Protein AF-W7TCY9-F1 (afdb_monomer)

Sequence (123 aa):
MTPIQAAFAVARQGHRPPLPPRTPPRLAQLIQLCWHDDPIRRPTFSQVVAGLKEVRREVYAGRQGGGAGSGAGAGGGGGEKASLPPPRPAPVSRGRGEEGEGERQDAQRRRAAHTRQRGDPAR

pLDDT: mean 71.06, std 20.43, range [35.34, 96.5]

Mean predicted aligned error: 18.74 Å

Organism: NCBI:txid72520

Foldseek 3Di:
DDPVVVVCCVLPVVDDDDDDPPDDPLRVVLVVQCSDNDPVSRDDPVVSVVSVVVVVCCVVVVVPDDDDDDDDDDDDDDDDDDDDDDDDDDDDCPDPDDDPPPVVVVVVVVVVVVVVPDDDDDD

Structure (mmCIF, N/CA/C/O backbone):
data_AF-W7TCY9-F1
#
_entry.id   AF-W7TCY9-F1
#
loop_
_atom_site.group_PDB
_atom_site.id
_atom_site.type_symbol
_atom_site.label_atom_id
_atom_site.label_alt_id
_atom_site.label_comp_id
_atom_site.label_asym_id
_atom_site.label_entity_id
_atom_site.label_seq_id
_atom_site.pdbx_PDB_ins_code
_atom_site.Cartn_x
_atom_site.Cartn_y
_atom_site.Cartn_z
_atom_site.occupancy
_atom_site.B_iso_or_equiv
_atom_site.auth_seq_id
_atom_site.auth_comp_id
_atom_site.auth_asym_id
_atom_site.auth_atom_id
_atom_site.pdbx_PDB_model_num
ATOM 1 N N . MET A 1 1 ? 10.998 16.910 -7.349 1.00 67.25 1 MET A N 1
ATOM 2 C CA . MET A 1 1 ? 10.765 15.563 -7.914 1.00 67.25 1 MET A CA 1
ATOM 3 C C . MET A 1 1 ? 9.798 15.715 -9.072 1.00 67.25 1 MET A C 1
ATOM 5 O O . MET A 1 1 ? 8.743 16.301 -8.870 1.00 67.25 1 MET A O 1
ATOM 9 N N . THR A 1 2 ? 10.165 15.287 -10.278 1.00 93.00 2 THR A N 1
ATOM 10 C CA . THR A 1 2 ? 9.234 15.317 -11.419 1.00 93.00 2 THR A CA 1
ATOM 11 C C . THR A 1 2 ? 8.295 14.101 -11.375 1.00 93.00 2 THR A C 1
ATOM 13 O O . THR A 1 2 ? 8.661 13.081 -10.782 1.00 93.00 2 THR A O 1
ATOM 16 N N . PRO A 1 3 ? 7.104 14.154 -11.999 1.00 90.81 3 PRO A N 1
ATOM 17 C CA . PRO A 1 3 ? 6.162 13.029 -12.001 1.00 90.81 3 PRO A CA 1
ATOM 18 C C . PRO A 1 3 ? 6.773 11.714 -12.512 1.00 90.81 3 PRO A C 1
ATOM 20 O O . PRO A 1 3 ? 6.541 10.653 -11.936 1.00 90.81 3 PRO A O 1
ATOM 23 N N . ILE A 1 4 ? 7.627 11.786 -13.538 1.00 92.75 4 ILE A N 1
ATOM 24 C CA . ILE A 1 4 ? 8.351 10.625 -14.080 1.00 92.75 4 ILE A CA 1
ATOM 25 C C . ILE A 1 4 ? 9.320 10.038 -13.049 1.00 92.75 4 ILE A C 1
ATOM 27 O O . ILE A 1 4 ? 9.385 8.820 -12.884 1.00 92.75 4 ILE A O 1
ATOM 31 N N . GLN A 1 5 ? 10.048 10.885 -12.320 1.00 93.06 5 GLN A N 1
ATOM 32 C CA . GLN A 1 5 ? 10.959 10.428 -11.268 1.00 93.06 5 GLN A CA 1
ATOM 33 C C . GLN A 1 5 ? 10.199 9.760 -10.113 1.00 93.06 5 GLN A C 1
ATOM 35 O O . GLN A 1 5 ? 10.679 8.769 -9.569 1.00 93.06 5 GLN A O 1
ATOM 40 N N . ALA A 1 6 ? 9.005 10.255 -9.770 1.00 88.19 6 ALA A N 1
ATOM 41 C CA . ALA A 1 6 ? 8.140 9.643 -8.761 1.00 88.19 6 ALA A CA 1
ATOM 42 C C . ALA A 1 6 ? 7.637 8.262 -9.197 1.00 88.19 6 ALA A C 1
ATOM 44 O O . ALA A 1 6 ? 7.789 7.293 -8.453 1.00 88.19 6 ALA A O 1
ATOM 45 N N . ALA A 1 7 ? 7.120 8.148 -10.424 1.00 87.75 7 ALA A N 1
ATOM 46 C CA . ALA A 1 7 ? 6.689 6.866 -10.975 1.00 87.75 7 ALA A CA 1
ATOM 47 C C . ALA A 1 7 ? 7.841 5.847 -11.005 1.00 87.75 7 ALA A C 1
ATOM 49 O O . ALA A 1 7 ? 7.667 4.698 -10.599 1.00 87.75 7 ALA A O 1
ATOM 50 N N . PHE A 1 8 ? 9.039 6.278 -11.413 1.00 90.00 8 PHE A N 1
ATOM 51 C CA . PHE A 1 8 ? 10.231 5.432 -11.421 1.00 90.00 8 PHE A CA 1
ATOM 52 C C . PHE A 1 8 ? 10.630 4.965 -10.015 1.00 90.00 8 PHE A C 1
ATOM 54 O O . PHE A 1 8 ? 10.876 3.775 -9.814 1.00 90.00 8 PHE A O 1
ATOM 61 N N . ALA A 1 9 ? 10.668 5.873 -9.035 1.00 88.12 9 ALA A N 1
ATOM 62 C CA . ALA A 1 9 ? 11.009 5.536 -7.654 1.00 88.12 9 ALA A CA 1
ATOM 63 C C . ALA A 1 9 ? 10.007 4.533 -7.049 1.00 88.12 9 ALA A C 1
ATOM 65 O O . ALA A 1 9 ? 10.402 3.547 -6.427 1.00 88.12 9 ALA A O 1
ATOM 66 N N . VAL A 1 10 ? 8.708 4.720 -7.292 1.00 88.38 10 VAL A N 1
ATOM 67 C CA . VAL A 1 10 ? 7.655 3.813 -6.805 1.00 88.38 10 VAL A CA 1
ATOM 68 C C . VAL A 1 10 ? 7.744 2.437 -7.470 1.00 88.38 10 VAL A C 1
ATOM 70 O O . VAL A 1 10 ? 7.668 1.421 -6.776 1.00 88.38 10 VAL A O 1
ATOM 73 N N . ALA A 1 11 ? 7.896 2.395 -8.797 1.00 84.88 11 ALA A N 1
ATOM 74 C CA . ALA A 1 11 ? 7.824 1.154 -9.566 1.00 84.88 11 ALA A CA 1
ATOM 75 C C . ALA A 1 11 ? 9.122 0.336 -9.535 1.00 84.88 11 ALA A C 1
ATOM 77 O O . ALA A 1 11 ? 9.064 -0.887 -9.604 1.00 84.88 11 ALA A O 1
ATOM 78 N N . ARG A 1 12 ? 10.288 0.992 -9.461 1.00 86.81 12 ARG A N 1
ATOM 79 C CA . ARG A 1 12 ? 11.595 0.317 -9.574 1.00 86.81 12 ARG A CA 1
ATOM 80 C C . ARG A 1 12 ? 12.437 0.355 -8.309 1.00 86.81 12 ARG A C 1
ATOM 82 O O . ARG A 1 12 ? 13.294 -0.503 -8.153 1.00 86.81 12 ARG A O 1
ATOM 89 N N . GLN A 1 13 ? 12.228 1.338 -7.435 1.00 88.12 13 GLN A N 1
ATOM 90 C CA . GLN A 1 13 ? 12.988 1.475 -6.185 1.00 88.12 13 GLN A CA 1
ATOM 91 C C . GLN A 1 13 ? 12.149 1.103 -4.959 1.00 88.12 13 GLN A C 1
ATOM 93 O O . GLN A 1 13 ? 12.592 1.327 -3.836 1.00 88.12 13 GLN A O 1
ATOM 98 N N . GLY A 1 14 ? 10.921 0.610 -5.163 1.00 85.81 14 GLY A N 1
ATOM 99 C CA . GLY A 1 14 ? 10.019 0.233 -4.078 1.00 85.81 14 GLY A CA 1
ATOM 100 C C . GLY A 1 14 ? 9.682 1.388 -3.134 1.00 85.81 14 GLY A C 1
ATOM 101 O O . GLY A 1 14 ? 9.240 1.143 -2.017 1.00 85.81 14 GLY A O 1
ATOM 102 N N . HIS A 1 15 ? 9.884 2.648 -3.545 1.00 89.00 15 HIS A N 1
ATOM 103 C CA . HIS A 1 15 ? 9.639 3.777 -2.654 1.00 89.00 15 HIS A CA 1
ATOM 104 C C . HIS A 1 15 ? 8.162 3.810 -2.260 1.00 89.00 15 HIS A C 1
ATOM 106 O O . HIS A 1 15 ? 7.267 3.844 -3.113 1.00 89.00 15 HIS A O 1
ATOM 112 N N . ARG A 1 16 ? 7.917 3.789 -0.950 1.00 90.69 16 ARG A N 1
ATOM 113 C CA . ARG A 1 16 ? 6.602 3.944 -0.333 1.00 90.69 16 ARG A CA 1
ATOM 114 C C . ARG A 1 16 ? 6.704 5.000 0.766 1.00 90.69 16 ARG A C 1
ATOM 116 O O . ARG A 1 16 ? 7.679 4.978 1.517 1.00 90.69 16 ARG A O 1
ATOM 123 N N . PRO A 1 17 ? 5.747 5.935 0.863 1.00 87.88 17 PRO A N 1
ATOM 124 C CA . PRO A 1 17 ? 5.744 6.910 1.942 1.00 87.88 17 PRO A CA 1
ATOM 125 C C . PRO A 1 17 ? 5.661 6.228 3.316 1.00 87.88 17 PRO A C 1
ATOM 127 O O . PRO A 1 17 ? 4.976 5.207 3.443 1.00 87.88 17 PRO A O 1
ATOM 130 N N . PRO A 1 18 ? 6.300 6.793 4.353 1.00 88.06 18 PRO A N 1
ATOM 131 C CA . PRO A 1 18 ? 6.098 6.329 5.717 1.00 88.06 18 PRO A CA 1
ATOM 132 C C . PRO A 1 18 ? 4.641 6.550 6.133 1.00 88.06 18 PRO A C 1
ATOM 134 O O . PRO A 1 18 ? 4.033 7.579 5.822 1.00 88.06 18 PRO A O 1
ATOM 137 N N . LEU A 1 19 ? 4.076 5.580 6.849 1.00 89.56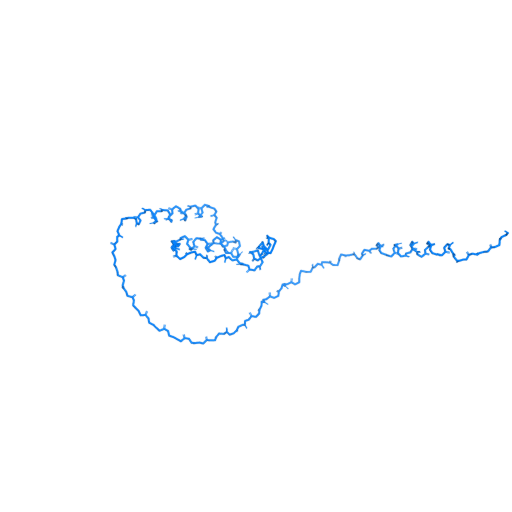 19 LEU A N 1
ATOM 138 C CA . LEU A 1 19 ? 2.727 5.705 7.390 1.00 89.56 19 LEU A CA 1
ATOM 139 C C . LEU A 1 19 ? 2.718 6.708 8.556 1.00 89.56 19 LEU A C 1
ATOM 141 O O . LEU A 1 19 ? 3.628 6.676 9.387 1.00 89.56 19 LEU A O 1
ATOM 145 N N . PRO A 1 20 ? 1.699 7.581 8.667 1.00 90.88 20 PRO A N 1
ATOM 146 C CA . PRO A 1 20 ? 1.563 8.471 9.814 1.00 90.88 20 PRO A CA 1
ATOM 147 C C . PRO A 1 20 ? 1.485 7.691 11.139 1.00 90.88 20 PRO A C 1
ATOM 149 O O . PRO A 1 20 ? 0.866 6.624 11.176 1.00 90.88 20 PRO A O 1
ATOM 152 N N . PRO A 1 21 ? 1.990 8.237 12.260 1.00 85.19 21 PRO A N 1
ATOM 153 C CA . PRO A 1 21 ? 1.998 7.540 13.553 1.00 85.19 21 PRO A CA 1
ATOM 154 C C . PRO A 1 21 ? 0.595 7.302 14.135 1.00 85.19 21 PRO A C 1
ATOM 156 O O . PRO A 1 21 ? 0.409 6.428 14.970 1.00 85.19 21 PRO A O 1
ATOM 159 N N . ARG A 1 22 ? -0.413 8.056 13.679 1.00 86.81 22 ARG A N 1
ATOM 160 C CA . ARG A 1 22 ? -1.822 7.903 14.085 1.00 86.81 22 ARG A CA 1
ATOM 161 C C . ARG A 1 22 ? -2.589 6.868 13.251 1.00 86.81 22 ARG A C 1
ATOM 163 O O . ARG A 1 22 ? -3.814 6.825 13.305 1.00 86.81 22 ARG A O 1
ATOM 170 N N . THR A 1 23 ? -1.892 6.069 12.447 1.00 89.12 23 THR A N 1
ATOM 171 C CA . THR A 1 23 ? -2.520 5.020 11.637 1.00 89.12 23 THR A CA 1
ATOM 172 C C . THR A 1 23 ? -2.878 3.830 12.531 1.00 89.12 23 THR A C 1
ATOM 174 O O . THR A 1 23 ? -1.990 3.323 13.218 1.00 89.12 23 THR A O 1
ATOM 177 N N . PRO A 1 24 ? -4.133 3.341 12.522 1.00 91.19 24 PRO A N 1
ATOM 178 C CA . PRO A 1 24 ? -4.505 2.127 13.243 1.00 91.19 24 PRO A CA 1
ATOM 179 C C . PRO A 1 24 ? -3.585 0.956 12.859 1.00 91.19 24 PRO A C 1
ATOM 181 O O . PRO A 1 24 ? -3.364 0.749 11.660 1.00 91.19 24 PRO A O 1
ATOM 184 N N . PRO A 1 25 ? -3.075 0.158 13.818 1.00 90.44 25 PRO A N 1
ATOM 185 C CA . PRO A 1 25 ? -2.132 -0.926 13.527 1.00 90.44 25 PRO A CA 1
ATOM 186 C C . PRO A 1 25 ? -2.646 -1.901 12.463 1.00 90.44 25 PRO A C 1
ATOM 188 O O . PRO A 1 25 ? -1.907 -2.306 11.565 1.00 90.44 25 PRO A O 1
ATOM 191 N N . ARG A 1 26 ? -3.946 -2.212 12.502 1.00 90.00 26 ARG A N 1
ATOM 192 C CA . ARG A 1 26 ? -4.597 -3.095 11.533 1.00 90.00 26 ARG A CA 1
ATOM 193 C C . ARG A 1 26 ? -4.637 -2.510 10.123 1.00 90.00 26 ARG A C 1
ATOM 195 O O . ARG A 1 26 ? -4.441 -3.232 9.146 1.00 90.00 26 ARG A O 1
ATOM 202 N N . LEU A 1 27 ? -4.833 -1.196 10.013 1.00 93.44 27 LEU A N 1
ATOM 203 C CA . LEU A 1 27 ? -4.785 -0.493 8.734 1.00 93.44 27 LEU A CA 1
ATOM 204 C C . LEU A 1 27 ? -3.360 -0.465 8.178 1.00 93.44 27 LEU A C 1
ATOM 206 O O . LEU A 1 27 ? -3.168 -0.702 6.989 1.00 93.44 27 LEU A O 1
ATOM 210 N N . ALA A 1 28 ? -2.362 -0.226 9.032 1.00 92.38 28 ALA A N 1
ATOM 211 C CA . ALA A 1 28 ? -0.962 -0.230 8.625 1.00 92.38 28 ALA A CA 1
ATOM 212 C C . ALA A 1 28 ? -0.536 -1.591 8.048 1.00 92.38 28 ALA A C 1
ATOM 214 O O . ALA A 1 28 ? 0.062 -1.639 6.974 1.00 92.38 28 ALA A O 1
ATOM 215 N N . GLN A 1 29 ? -0.923 -2.689 8.706 1.00 92.44 29 GLN A N 1
ATOM 216 C CA . GLN A 1 29 ? -0.689 -4.051 8.211 1.00 92.44 29 GLN A CA 1
ATOM 217 C C . GLN A 1 29 ? -1.350 -4.288 6.848 1.00 92.44 29 GLN A C 1
ATOM 219 O O . GLN A 1 29 ? -0.720 -4.820 5.935 1.00 92.44 29 GLN A O 1
ATOM 224 N N . LEU A 1 30 ? -2.606 -3.861 6.682 1.00 94.50 30 LEU A N 1
ATOM 225 C CA . LEU A 1 30 ? -3.313 -4.007 5.411 1.00 94.50 30 LEU A CA 1
ATOM 226 C C . LEU A 1 30 ? -2.617 -3.232 4.282 1.00 94.50 30 LEU A C 1
ATOM 228 O O . LEU A 1 30 ? -2.452 -3.764 3.187 1.00 94.50 30 LEU A O 1
ATOM 232 N N . ILE A 1 31 ? -2.168 -2.001 4.552 1.00 94.12 31 ILE A N 1
ATOM 233 C CA . ILE A 1 31 ? -1.440 -1.187 3.570 1.00 94.12 31 ILE A CA 1
ATOM 234 C C . ILE A 1 31 ? -0.123 -1.864 3.167 1.00 94.12 31 ILE A C 1
ATOM 236 O O . ILE A 1 31 ? 0.187 -1.927 1.978 1.00 94.12 31 ILE A O 1
ATOM 240 N N . GLN A 1 32 ? 0.624 -2.419 4.125 1.00 91.88 32 GLN A N 1
ATOM 241 C CA . GLN A 1 32 ? 1.866 -3.147 3.843 1.00 91.88 32 GLN A CA 1
ATOM 242 C C . GLN A 1 32 ? 1.634 -4.372 2.949 1.00 91.88 32 GLN A C 1
ATOM 244 O O . GLN A 1 32 ? 2.379 -4.573 1.992 1.00 91.88 32 GLN A O 1
ATOM 249 N N . LEU A 1 33 ? 0.573 -5.148 3.200 1.00 93.25 33 LEU A N 1
ATOM 250 C CA . LEU A 1 33 ? 0.198 -6.284 2.349 1.00 93.25 33 LEU A CA 1
ATOM 251 C C . LEU A 1 33 ? -0.163 -5.841 0.924 1.00 93.25 33 LEU A C 1
ATOM 253 O O . LEU A 1 33 ? 0.254 -6.464 -0.051 1.00 93.25 33 LEU A O 1
ATOM 257 N N . CYS A 1 34 ? -0.892 -4.733 0.781 1.00 94.38 34 CYS A N 1
ATOM 258 C CA . CYS A 1 34 ? -1.218 -4.157 -0.527 1.00 94.38 34 CYS A CA 1
ATOM 259 C C . CYS A 1 34 ? 0.021 -3.660 -1.293 1.00 94.38 34 CYS A C 1
ATOM 261 O O . CYS A 1 34 ? 0.016 -3.634 -2.524 1.00 94.38 34 CYS A O 1
ATOM 263 N N . TRP A 1 35 ? 1.077 -3.255 -0.585 1.00 92.69 35 TRP A N 1
ATOM 264 C CA . TRP A 1 35 ? 2.319 -2.738 -1.167 1.00 92.69 35 TRP A CA 1
ATOM 265 C C . TRP A 1 35 ? 3.399 -3.791 -1.409 1.00 92.69 35 TRP A C 1
ATOM 267 O O . TRP A 1 35 ? 4.494 -3.418 -1.829 1.00 92.69 35 TRP A O 1
ATOM 277 N N . HIS A 1 36 ? 3.097 -5.073 -1.206 1.00 90.81 36 HIS A N 1
ATOM 278 C CA . HIS A 1 36 ? 4.056 -6.153 -1.402 1.00 90.81 36 HIS A CA 1
ATOM 279 C C . HIS A 1 36 ? 4.635 -6.158 -2.834 1.00 90.81 36 HIS A C 1
ATOM 281 O O . HIS A 1 36 ? 3.888 -6.023 -3.806 1.00 90.81 36 HIS A O 1
ATOM 287 N N . ASP A 1 37 ? 5.953 -6.331 -2.994 1.00 86.69 37 ASP A N 1
ATOM 288 C CA . ASP A 1 37 ? 6.601 -6.362 -4.316 1.00 86.69 37 ASP A CA 1
ATOM 289 C C . ASP A 1 37 ? 6.041 -7.484 -5.194 1.00 86.69 37 ASP A C 1
ATOM 291 O O . ASP A 1 37 ? 5.551 -7.220 -6.292 1.00 86.69 37 ASP A O 1
ATOM 295 N N . ASP A 1 38 ? 6.026 -8.708 -4.657 1.00 88.81 38 ASP A N 1
ATOM 296 C CA . ASP A 1 38 ? 5.389 -9.878 -5.268 1.00 88.81 38 ASP A CA 1
ATOM 297 C C . ASP A 1 38 ? 3.864 -9.680 -5.441 1.00 88.81 38 ASP A C 1
ATOM 299 O O . ASP A 1 38 ? 3.147 -9.573 -4.438 1.00 88.81 38 ASP A O 1
ATOM 303 N N . PRO A 1 39 ? 3.346 -9.661 -6.685 1.00 88.56 39 PRO A N 1
ATOM 304 C CA . PRO A 1 39 ? 1.920 -9.528 -6.966 1.00 88.56 39 PRO A CA 1
ATOM 305 C C . PRO A 1 39 ? 1.053 -10.638 -6.366 1.00 88.56 39 PRO A C 1
ATOM 307 O O . PRO A 1 39 ? -0.100 -10.377 -6.039 1.00 88.56 39 PRO A O 1
ATOM 310 N N . ILE A 1 40 ? 1.587 -11.853 -6.200 1.00 91.81 40 ILE A N 1
ATOM 311 C CA . ILE A 1 40 ? 0.829 -13.015 -5.702 1.00 91.81 40 ILE A CA 1
ATOM 312 C C . ILE A 1 40 ? 0.508 -12.857 -4.213 1.00 91.81 40 ILE A C 1
ATOM 314 O O . ILE A 1 40 ? -0.521 -13.321 -3.730 1.00 91.81 40 ILE A O 1
ATOM 318 N N . ARG A 1 41 ? 1.381 -12.163 -3.477 1.00 91.69 41 ARG A N 1
ATOM 319 C CA . ARG A 1 41 ? 1.205 -11.894 -2.045 1.00 91.69 41 ARG A CA 1
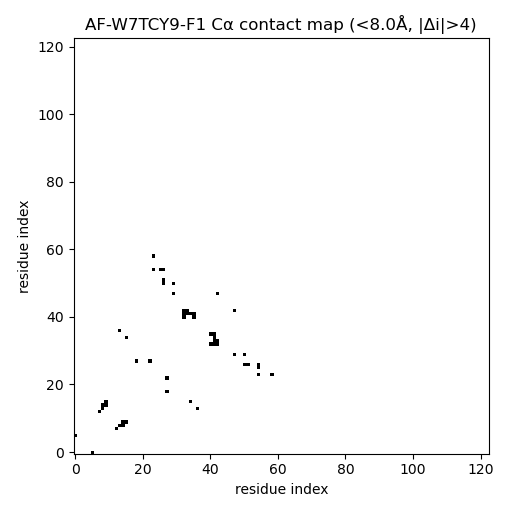ATOM 320 C C . ARG A 1 41 ? 0.273 -10.720 -1.770 1.00 91.69 41 ARG A C 1
ATOM 322 O O . ARG A 1 41 ? -0.109 -10.512 -0.618 1.00 91.69 41 ARG A O 1
ATOM 329 N N . ARG A 1 42 ? -0.094 -9.949 -2.799 1.00 95.19 42 ARG A N 1
ATOM 330 C CA . ARG A 1 42 ? -1.048 -8.853 -2.644 1.00 95.19 42 ARG A CA 1
ATOM 331 C C . ARG A 1 42 ? -2.446 -9.433 -2.427 1.00 95.19 42 ARG A C 1
ATOM 333 O O . ARG A 1 42 ? -2.857 -10.329 -3.164 1.00 95.19 42 ARG A O 1
ATOM 340 N N . PRO A 1 43 ? -3.202 -8.923 -1.445 1.00 95.50 43 PRO A N 1
ATOM 341 C CA . PRO A 1 43 ? -4.557 -9.384 -1.206 1.00 95.50 43 PRO A CA 1
ATOM 342 C C . PRO A 1 43 ? -5.458 -9.054 -2.398 1.00 95.50 43 PRO A C 1
ATOM 344 O O . PRO A 1 43 ? -5.339 -8.008 -3.039 1.00 95.50 43 PRO A O 1
ATOM 347 N N . THR A 1 44 ? -6.415 -9.937 -2.655 1.00 96.25 44 THR A N 1
ATOM 348 C CA . THR A 1 44 ? -7.506 -9.675 -3.596 1.00 96.25 44 THR A CA 1
ATOM 349 C C . THR A 1 44 ? -8.368 -8.515 -3.105 1.00 96.25 44 THR A C 1
ATOM 351 O O . THR A 1 44 ? -8.465 -8.249 -1.904 1.00 96.25 44 THR A O 1
ATOM 354 N N . PHE A 1 45 ? -9.070 -7.848 -4.020 1.00 95.06 45 PHE A N 1
ATOM 355 C CA . PHE A 1 45 ? -9.938 -6.729 -3.649 1.00 95.06 45 PHE A CA 1
ATOM 356 C C . PHE A 1 45 ? -10.991 -7.124 -2.598 1.00 95.06 45 PHE A C 1
ATOM 358 O O . PHE A 1 45 ? -11.227 -6.381 -1.647 1.00 95.06 45 PHE A O 1
ATOM 365 N N . SER A 1 46 ? -11.548 -8.335 -2.693 1.00 96.38 46 SER A N 1
ATOM 366 C CA . SER A 1 46 ? -12.482 -8.879 -1.698 1.00 96.38 46 SER A CA 1
ATOM 367 C C . SER A 1 46 ? -11.866 -8.967 -0.296 1.00 96.38 46 SER A C 1
ATOM 369 O O . SER A 1 46 ? -12.513 -8.593 0.685 1.00 96.38 46 SER A O 1
ATOM 371 N N . GLN A 1 47 ? -10.604 -9.401 -0.190 1.00 95.31 47 GLN A N 1
ATOM 372 C CA . GLN A 1 47 ? -9.866 -9.449 1.078 1.00 95.31 47 GLN A CA 1
ATOM 373 C C . GLN A 1 47 ? -9.565 -8.044 1.614 1.00 95.31 47 GLN A C 1
ATOM 375 O O . GLN A 1 47 ? -9.701 -7.811 2.815 1.00 95.31 47 GLN A O 1
ATOM 380 N N . VAL A 1 48 ? -9.225 -7.092 0.738 1.00 96.31 48 VAL A N 1
ATOM 381 C CA . VAL A 1 48 ? -9.019 -5.686 1.124 1.00 96.31 48 VAL A CA 1
ATOM 382 C C . VAL A 1 48 ? -10.299 -5.091 1.706 1.00 96.31 48 VAL A C 1
ATOM 384 O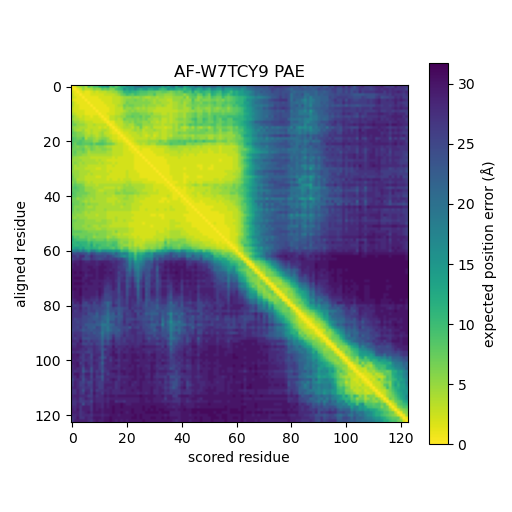 O . VAL A 1 48 ? -10.267 -4.498 2.782 1.00 96.31 48 VAL A O 1
ATOM 387 N N . VAL A 1 49 ? -11.444 -5.295 1.050 1.00 96.50 49 VAL A N 1
ATOM 388 C CA . VAL A 1 49 ? -12.745 -4.816 1.540 1.00 96.50 49 VAL A CA 1
ATOM 389 C C . VAL A 1 49 ? -13.096 -5.445 2.890 1.00 96.50 49 VAL A C 1
ATOM 391 O O . VAL A 1 49 ? -13.588 -4.746 3.776 1.00 96.50 49 VAL A O 1
ATOM 394 N N . ALA A 1 50 ? -12.836 -6.743 3.075 1.00 95.38 50 ALA A N 1
ATOM 395 C CA . ALA A 1 50 ? -13.034 -7.408 4.361 1.00 95.38 50 ALA A CA 1
ATOM 396 C C . ALA A 1 50 ? -12.137 -6.808 5.459 1.00 95.38 50 ALA A C 1
ATOM 398 O O . ALA A 1 50 ? -12.634 -6.466 6.532 1.00 95.38 50 ALA A O 1
ATOM 399 N N . GLY A 1 51 ? -10.850 -6.589 5.169 1.00 94.56 51 GLY A N 1
ATOM 400 C CA . GLY A 1 51 ? -9.911 -5.949 6.093 1.00 94.56 51 GLY A CA 1
ATOM 401 C C . GLY A 1 51 ? -10.318 -4.521 6.462 1.00 94.56 51 GLY A C 1
ATOM 402 O O . GLY A 1 51 ? -10.318 -4.162 7.636 1.00 94.56 51 GLY A O 1
ATOM 403 N N . LEU A 1 52 ? -10.751 -3.717 5.486 1.00 95.12 52 LEU A N 1
ATOM 404 C CA . LEU A 1 52 ? -11.229 -2.352 5.725 1.00 95.12 52 LEU A CA 1
ATOM 405 C C . LEU A 1 52 ? -12.504 -2.313 6.576 1.00 95.12 52 LEU A C 1
ATOM 407 O O . LEU A 1 52 ? -12.661 -1.412 7.400 1.00 95.12 52 LEU A O 1
ATOM 411 N N . LYS A 1 53 ? -13.417 -3.279 6.406 1.00 94.62 53 LYS A N 1
ATOM 412 C CA . LYS A 1 53 ? -14.606 -3.400 7.265 1.00 94.62 53 LYS A CA 1
ATOM 413 C C . LYS A 1 53 ? -14.217 -3.653 8.720 1.00 94.62 53 LYS A C 1
ATOM 415 O O . LYS A 1 53 ? -14.860 -3.083 9.597 1.00 94.62 53 LYS A O 1
ATOM 420 N N . GLU A 1 54 ? -13.183 -4.454 8.957 1.00 91.88 54 GLU A N 1
ATOM 421 C CA . GLU A 1 54 ? -12.688 -4.739 10.305 1.00 91.88 54 GLU A CA 1
ATOM 422 C C . GLU A 1 54 ? -11.989 -3.528 10.925 1.00 91.88 54 GLU A C 1
ATOM 424 O O . GLU A 1 54 ? -12.350 -3.112 12.018 1.00 91.88 54 GLU A O 1
ATOM 429 N N . VAL A 1 55 ? -11.109 -2.853 10.176 1.00 92.62 55 VAL A N 1
ATOM 430 C CA . VAL A 1 55 ? -10.506 -1.576 10.607 1.00 92.62 55 VAL A CA 1
ATOM 431 C C . VAL A 1 55 ? -11.588 -0.558 10.979 1.00 92.62 55 VAL A C 1
ATOM 433 O O . VAL A 1 55 ? -11.494 0.132 11.992 1.00 92.62 55 VAL A O 1
ATOM 436 N N . ARG A 1 56 ? -12.652 -0.468 10.173 1.00 91.69 56 ARG A N 1
ATOM 437 C CA . ARG A 1 56 ? -13.795 0.404 10.460 1.00 91.69 56 ARG A CA 1
ATOM 438 C C . ARG A 1 56 ? -14.558 -0.040 11.708 1.00 91.69 56 ARG A C 1
ATOM 440 O O . ARG A 1 56 ? -15.147 0.795 12.373 1.00 91.69 56 ARG A O 1
ATOM 447 N N . ARG A 1 57 ? -14.585 -1.320 12.061 1.00 89.81 57 ARG A N 1
ATOM 448 C CA . ARG A 1 57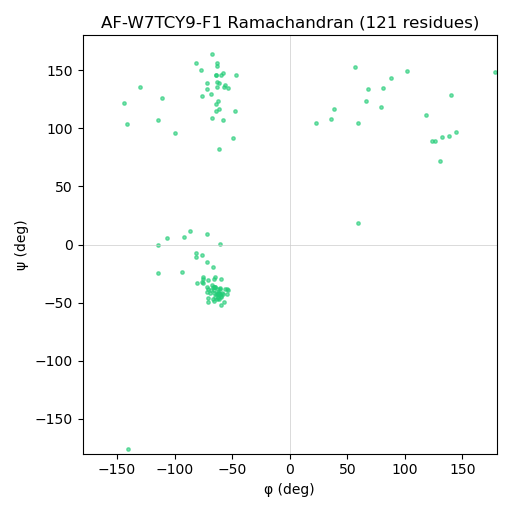 ? -15.167 -1.737 13.341 1.00 89.81 57 ARG A CA 1
ATOM 449 C C . ARG A 1 57 ? -14.272 -1.313 14.491 1.00 89.81 57 ARG A C 1
ATOM 451 O O . ARG A 1 57 ? -14.764 -0.648 15.385 1.00 89.81 57 ARG A O 1
ATOM 458 N N . GLU A 1 58 ? -12.976 -1.595 14.424 1.00 86.25 58 GLU A N 1
ATOM 459 C CA . GLU A 1 58 ? -12.010 -1.255 15.477 1.00 86.25 58 GLU A CA 1
ATOM 460 C C . GLU A 1 58 ? -11.995 0.251 15.792 1.00 86.25 58 GLU A C 1
ATOM 462 O O . GLU A 1 58 ? -12.142 0.657 16.945 1.00 86.25 58 GLU A O 1
ATOM 467 N N . VAL A 1 59 ? -11.888 1.098 14.762 1.00 87.31 59 VAL A N 1
ATOM 468 C CA . VAL A 1 59 ? -11.797 2.560 14.929 1.00 87.31 59 VAL A CA 1
ATOM 469 C C . VAL A 1 59 ? -13.095 3.161 15.475 1.00 87.31 59 VAL A C 1
ATOM 471 O O . VAL A 1 59 ? -13.052 4.124 16.239 1.00 87.31 59 VAL A O 1
ATOM 474 N N . TYR A 1 60 ? -14.252 2.613 15.095 1.00 80.56 60 TYR A N 1
ATOM 475 C CA . TYR A 1 60 ? -15.553 3.162 15.490 1.00 80.56 60 TYR A CA 1
ATOM 476 C C . TYR A 1 60 ? -16.116 2.508 16.763 1.00 80.56 60 TYR A C 1
ATOM 478 O O . TYR A 1 60 ? -16.894 3.145 17.468 1.00 80.56 60 TYR A O 1
ATOM 486 N N . ALA A 1 61 ? -15.701 1.283 17.099 1.00 77.62 61 ALA A N 1
ATOM 487 C CA . ALA A 1 61 ? -16.009 0.626 18.371 1.00 77.62 61 ALA A CA 1
ATOM 488 C C . ALA A 1 61 ? -15.175 1.211 19.523 1.00 77.62 61 ALA A C 1
ATOM 490 O O . ALA A 1 61 ? -15.676 1.360 20.634 1.00 77.62 61 ALA A O 1
ATOM 491 N N . GLY A 1 62 ? -13.935 1.631 19.249 1.00 60.47 62 GLY A N 1
ATOM 492 C CA . GLY A 1 62 ? -12.996 2.172 20.238 1.00 60.47 62 GLY A CA 1
ATOM 493 C C . GLY A 1 62 ? -13.301 3.573 20.786 1.00 60.47 62 GLY A C 1
ATOM 494 O O . GLY A 1 62 ? -12.465 4.135 21.487 1.00 60.47 62 GLY A O 1
ATOM 495 N N . ARG A 1 63 ? -14.471 4.170 20.504 1.00 57.62 63 ARG A N 1
ATOM 496 C CA . ARG A 1 63 ? -14.885 5.430 21.161 1.00 57.62 63 ARG A CA 1
ATOM 497 C C . ARG A 1 63 ? -15.491 5.206 22.555 1.00 57.62 63 ARG A C 1
ATOM 499 O O . ARG A 1 63 ? -15.716 6.174 23.277 1.00 57.62 63 ARG A O 1
ATOM 506 N N . GLN A 1 64 ? -15.717 3.954 22.955 1.00 56.66 64 GLN A N 1
ATOM 507 C CA . GLN A 1 64 ? -16.129 3.587 24.310 1.00 56.66 64 GLN A CA 1
ATOM 508 C C . GLN A 1 64 ? -15.023 2.761 24.979 1.00 56.66 64 GLN A C 1
ATOM 510 O O . GLN A 1 64 ? -14.824 1.603 24.634 1.00 56.66 64 GLN A O 1
ATOM 515 N N . GLY A 1 65 ? -14.316 3.365 25.938 1.00 46.16 65 GLY A N 1
ATOM 516 C CA . GLY A 1 65 ? -13.441 2.650 26.874 1.00 46.16 65 GLY A CA 1
ATOM 517 C C . GLY A 1 65 ? -11.992 3.131 26.887 1.00 46.16 65 GLY A C 1
ATOM 518 O O . GLY A 1 65 ? -11.141 2.596 26.183 1.00 46.16 65 GLY A O 1
ATOM 519 N N . GLY A 1 66 ? -11.698 4.120 27.733 1.00 49.53 66 GLY A N 1
ATOM 520 C CA . GLY A 1 66 ? -10.340 4.331 28.232 1.00 49.53 66 GLY A CA 1
ATOM 521 C C . GLY A 1 66 ? -9.997 3.318 29.332 1.00 49.53 66 GLY A C 1
ATOM 522 O O . GLY A 1 66 ? -10.885 2.915 30.079 1.00 49.53 66 GLY A O 1
ATOM 523 N N . GLY A 1 67 ? -8.713 2.963 29.462 1.00 43.06 67 GLY A N 1
ATOM 524 C CA . GLY A 1 67 ? -8.177 2.365 30.693 1.00 43.06 67 GLY A CA 1
ATOM 525 C C . GLY A 1 67 ? -7.085 1.294 30.551 1.00 43.06 67 GLY A C 1
ATOM 526 O O . GLY A 1 67 ? -7.403 0.122 30.441 1.00 43.06 67 GLY A O 1
ATOM 527 N N . ALA A 1 68 ? -5.828 1.739 30.689 1.00 42.41 68 ALA A N 1
ATOM 528 C CA . ALA A 1 68 ? -4.747 1.194 31.540 1.00 42.41 68 ALA A CA 1
ATOM 529 C C . ALA A 1 68 ? -4.058 -0.182 31.301 1.00 42.41 68 ALA A C 1
ATOM 531 O O . ALA A 1 68 ? -4.684 -1.231 31.226 1.00 42.41 68 ALA A O 1
ATOM 532 N N . GLY A 1 69 ? -2.713 -0.128 31.386 1.00 38.94 69 GLY A N 1
ATOM 533 C CA . GLY A 1 69 ? -1.749 -1.222 31.642 1.00 38.94 69 GLY A CA 1
ATOM 534 C C . GLY A 1 69 ? -0.657 -1.298 30.560 1.00 38.94 69 GLY A C 1
ATOM 535 O O . GLY A 1 69 ? -0.920 -1.828 29.494 1.00 38.94 69 GLY A O 1
ATOM 536 N N . SER A 1 70 ? 0.497 -0.615 30.617 1.00 45.28 70 SER A N 1
ATOM 537 C CA . SER A 1 70 ? 1.656 -0.648 31.541 1.00 45.28 70 SER A CA 1
ATOM 538 C C . SER A 1 70 ? 2.487 -1.946 31.527 1.00 45.28 70 SER A C 1
ATOM 540 O O . SER A 1 70 ? 1.966 -3.019 31.811 1.00 45.28 70 SER A O 1
ATOM 542 N N . GLY A 1 71 ? 3.795 -1.791 31.256 1.00 38.62 71 GLY A N 1
ATOM 543 C CA . GLY A 1 71 ? 4.883 -2.787 31.340 1.00 38.62 71 GLY A CA 1
ATOM 544 C C . GLY A 1 71 ? 5.840 -2.662 30.135 1.00 38.62 71 GLY A C 1
ATOM 545 O O . GLY A 1 71 ? 5.459 -3.053 29.042 1.00 38.62 71 GLY A O 1
ATOM 546 N N . ALA A 1 72 ? 6.962 -1.927 30.145 1.00 39.31 72 ALA A N 1
ATOM 547 C CA . ALA A 1 72 ? 8.211 -1.999 30.931 1.00 39.31 72 ALA A CA 1
ATOM 548 C C . ALA A 1 72 ? 9.228 -3.077 30.460 1.00 39.31 72 ALA A C 1
ATOM 550 O O . ALA A 1 72 ? 8.957 -4.267 30.567 1.00 39.31 72 ALA A O 1
ATOM 551 N N . GLY A 1 73 ? 10.427 -2.613 30.051 1.00 35.66 73 GLY A N 1
ATOM 552 C CA . GLY A 1 73 ? 11.716 -3.345 29.965 1.00 35.66 73 GLY A CA 1
ATOM 553 C C . GLY A 1 73 ? 12.155 -3.809 28.559 1.00 35.66 73 GLY A C 1
ATOM 554 O O . GLY A 1 73 ? 11.306 -4.165 27.758 1.00 35.66 73 GLY A O 1
ATOM 555 N N . ALA A 1 74 ? 13.429 -3.931 28.154 1.00 40.41 74 ALA A N 1
ATOM 556 C CA . ALA A 1 74 ? 14.757 -3.383 28.498 1.00 40.41 74 ALA A CA 1
ATOM 557 C C . ALA A 1 74 ? 15.794 -4.080 27.560 1.00 40.41 74 ALA A C 1
ATOM 559 O O . ALA A 1 74 ? 15.611 -5.254 27.255 1.00 40.41 74 ALA A O 1
ATOM 560 N N . GLY A 1 75 ? 16.894 -3.402 27.177 1.00 36.16 75 GLY A N 1
ATOM 561 C CA . GLY A 1 75 ? 18.128 -3.979 26.571 1.00 36.16 75 GLY A CA 1
ATOM 562 C C . GLY A 1 75 ? 18.129 -4.131 25.034 1.00 36.16 75 GLY A C 1
ATOM 563 O O . GLY A 1 75 ? 17.101 -4.435 24.454 1.00 36.16 75 GLY A O 1
ATOM 564 N N . GLY A 1 76 ? 19.202 -3.931 24.254 1.00 35.34 76 GLY A N 1
ATOM 565 C CA . GLY A 1 76 ? 20.634 -3.720 24.507 1.00 35.34 76 GLY A CA 1
ATOM 566 C C . GLY A 1 76 ? 21.475 -4.493 23.459 1.00 35.34 76 GLY A C 1
ATOM 567 O O . GLY A 1 76 ? 21.257 -5.687 23.307 1.00 35.34 76 GLY A O 1
ATOM 568 N N . GLY A 1 77 ? 22.437 -3.833 22.783 1.00 35.38 77 GLY A N 1
ATOM 569 C CA . GLY A 1 77 ? 23.490 -4.429 21.915 1.00 35.38 77 GLY A CA 1
ATOM 570 C C . GLY A 1 77 ? 23.041 -4.779 20.482 1.00 35.38 77 GLY A C 1
ATOM 571 O O . GLY A 1 77 ? 21.960 -5.306 20.290 1.00 35.38 77 GLY A O 1
ATOM 572 N N . GLY A 1 78 ? 23.747 -4.491 19.385 1.00 38.34 78 GLY A N 1
ATOM 573 C CA . GLY A 1 78 ? 25.184 -4.349 19.150 1.00 38.34 78 GLY A CA 1
ATOM 574 C C . GLY A 1 78 ? 25.604 -5.415 18.124 1.00 38.34 78 GLY A C 1
ATOM 575 O O . GLY A 1 78 ? 25.568 -6.593 18.455 1.00 38.34 78 GLY A O 1
ATOM 576 N N . GLY A 1 79 ? 25.982 -5.022 16.898 1.00 38.03 79 GLY A N 1
ATOM 577 C CA . GLY A 1 79 ? 26.631 -5.921 15.927 1.00 38.03 79 GLY A CA 1
ATOM 578 C C . GLY A 1 79 ? 26.067 -5.898 14.500 1.00 38.03 79 GLY A C 1
ATOM 579 O O . GLY A 1 79 ? 25.140 -6.629 14.185 1.00 38.03 79 GLY A O 1
ATOM 580 N N . GLU A 1 80 ? 26.668 -5.050 13.659 1.00 49.47 80 GLU A N 1
ATOM 581 C CA . GLU A 1 80 ? 27.155 -5.345 12.296 1.00 49.47 80 GLU A CA 1
ATOM 582 C C . GLU A 1 80 ? 26.308 -6.280 11.400 1.00 49.47 80 GLU A C 1
ATOM 584 O O . GLU A 1 80 ? 26.221 -7.480 11.620 1.00 49.47 80 GLU A O 1
ATOM 589 N N . LYS A 1 81 ? 25.775 -5.786 10.278 1.00 46.50 81 LYS A N 1
ATOM 590 C CA . LYS A 1 81 ? 26.449 -5.973 8.982 1.00 46.50 81 LYS A CA 1
ATOM 591 C C . LYS A 1 81 ? 26.283 -4.756 8.075 1.00 46.50 81 LYS A C 1
ATOM 593 O O . LYS A 1 81 ? 25.180 -4.385 7.680 1.00 46.50 81 LYS A O 1
ATOM 598 N N . ALA A 1 82 ? 27.424 -4.204 7.685 1.00 49.66 82 ALA A N 1
ATOM 599 C CA . ALA A 1 82 ? 27.561 -3.349 6.524 1.00 49.66 82 ALA A CA 1
ATOM 600 C C . ALA A 1 82 ? 27.059 -4.056 5.248 1.00 49.66 82 ALA A C 1
ATOM 602 O O . ALA A 1 82 ? 27.354 -5.225 5.020 1.00 49.66 82 ALA A O 1
ATOM 603 N N . SER A 1 83 ? 26.320 -3.295 4.438 1.00 55.72 83 SER A N 1
ATOM 604 C CA . SER A 1 83 ? 26.295 -3.292 2.971 1.00 55.72 83 SER A CA 1
ATOM 605 C C . SER A 1 83 ? 26.465 -4.633 2.237 1.00 55.72 83 SER A C 1
ATOM 607 O O . SER A 1 83 ? 27.576 -5.133 2.068 1.00 55.72 83 SER A O 1
ATOM 609 N N . LEU A 1 84 ? 25.371 -5.129 1.651 1.00 51.81 84 LEU A N 1
ATOM 610 C CA . LEU A 1 84 ? 25.447 -5.904 0.414 1.00 51.81 84 LEU A CA 1
ATOM 611 C C . LEU A 1 84 ? 24.824 -5.076 -0.728 1.00 51.81 84 LEU A C 1
ATOM 613 O O . LEU A 1 84 ? 23.698 -4.596 -0.580 1.00 51.81 84 LEU A O 1
ATOM 617 N N . PRO A 1 85 ? 25.552 -4.869 -1.843 1.00 56.09 85 PRO A N 1
ATOM 618 C CA . PRO A 1 85 ? 25.065 -4.157 -3.025 1.00 56.09 85 PRO A CA 1
ATOM 619 C C . PRO A 1 85 ? 23.946 -4.939 -3.747 1.00 56.09 85 PRO A C 1
ATOM 621 O O . PRO A 1 85 ? 23.773 -6.135 -3.507 1.00 56.09 85 PRO A O 1
ATOM 624 N N . PRO A 1 86 ? 23.179 -4.292 -4.647 1.00 49.47 86 PRO A N 1
ATOM 625 C CA . PRO A 1 86 ? 22.010 -4.902 -5.287 1.00 49.47 86 PRO A CA 1
ATOM 626 C C . PRO A 1 86 ? 22.378 -6.103 -6.178 1.00 49.47 86 PRO A C 1
ATOM 628 O O . PRO A 1 86 ? 23.405 -6.054 -6.865 1.00 49.47 86 PRO A O 1
ATOM 631 N N . PRO A 1 87 ? 21.527 -7.147 -6.279 1.00 51.09 87 PRO A N 1
ATOM 632 C CA . PRO A 1 87 ? 21.669 -8.130 -7.342 1.00 51.09 87 PRO A CA 1
ATOM 633 C C . PRO A 1 87 ? 21.341 -7.486 -8.698 1.00 51.09 87 PRO A C 1
ATOM 635 O O . PRO A 1 87 ? 20.333 -6.801 -8.880 1.00 51.09 87 PRO A O 1
ATOM 638 N N . ARG A 1 88 ? 22.256 -7.691 -9.646 1.00 54.28 88 ARG A N 1
ATOM 639 C CA . ARG A 1 88 ? 22.208 -7.196 -11.027 1.00 54.28 88 ARG A CA 1
ATOM 640 C C . ARG A 1 88 ? 21.006 -7.781 -11.786 1.00 54.28 88 ARG A C 1
ATOM 642 O O . ARG A 1 88 ? 20.594 -8.900 -11.485 1.00 54.28 88 ARG A O 1
ATOM 649 N N . PRO A 1 89 ? 20.480 -7.086 -12.811 1.00 50.75 89 PRO A N 1
ATOM 650 C CA . PRO A 1 89 ? 19.502 -7.686 -13.711 1.00 50.75 89 PRO A CA 1
ATOM 651 C C . PRO A 1 89 ? 20.118 -8.888 -14.442 1.00 50.75 89 PRO A C 1
ATOM 653 O O . PRO A 1 89 ? 21.261 -8.817 -14.900 1.00 50.75 89 PRO A O 1
ATOM 656 N N . ALA A 1 90 ? 19.353 -9.971 -14.591 1.00 52.91 90 ALA A N 1
ATOM 657 C CA . ALA A 1 90 ? 19.711 -11.042 -15.514 1.00 52.91 90 ALA A CA 1
ATOM 658 C C . ALA A 1 90 ? 19.722 -10.487 -16.954 1.00 52.91 90 ALA A C 1
ATOM 660 O O . ALA A 1 90 ? 18.797 -9.748 -17.319 1.00 52.91 90 ALA A O 1
ATOM 661 N N . PRO A 1 91 ? 20.732 -10.804 -17.786 1.00 58.62 91 PRO A N 1
ATOM 662 C CA . PRO A 1 91 ? 20.671 -10.481 -19.201 1.00 58.62 91 PRO A CA 1
ATOM 663 C C . PRO A 1 91 ? 19.512 -11.265 -19.817 1.00 58.62 91 PRO A C 1
ATOM 665 O O . PRO A 1 91 ? 19.530 -12.493 -19.860 1.00 58.62 91 PRO A O 1
ATOM 668 N N . VAL A 1 92 ? 18.490 -10.557 -20.298 1.00 60.44 92 VAL A N 1
ATOM 669 C CA . VAL A 1 92 ? 17.564 -11.160 -21.253 1.00 60.44 92 VAL A CA 1
ATOM 670 C C . VAL A 1 92 ? 18.377 -11.459 -22.506 1.00 60.44 92 VAL A C 1
ATOM 672 O O . VAL A 1 92 ? 18.982 -10.558 -23.091 1.00 60.44 92 VAL A O 1
ATOM 675 N N . SER A 1 93 ? 18.421 -12.726 -22.900 1.00 55.16 93 SER A N 1
ATOM 676 C CA . SER A 1 93 ? 18.886 -13.148 -24.214 1.00 55.16 93 SER A CA 1
ATOM 677 C C . SER A 1 93 ? 17.960 -12.524 -25.258 1.00 55.16 93 SER A C 1
ATOM 679 O O . SER A 1 93 ?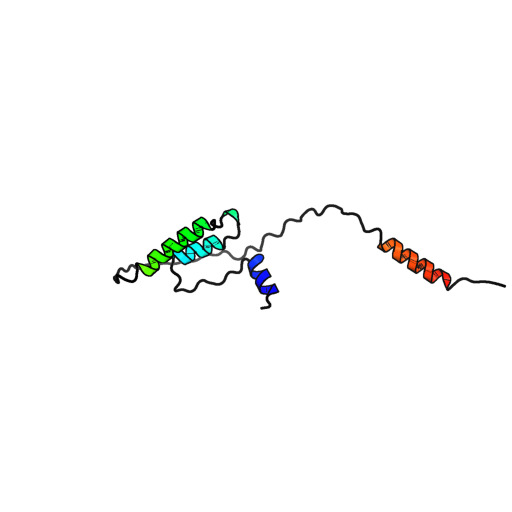 16.999 -13.142 -25.708 1.00 55.16 93 SER A O 1
ATOM 681 N N . ARG A 1 94 ? 18.196 -11.256 -25.615 1.00 58.69 94 ARG A N 1
ATOM 682 C CA . ARG A 1 94 ? 17.635 -10.695 -26.840 1.00 58.69 94 ARG A CA 1
ATOM 683 C C . ARG A 1 94 ? 18.326 -11.433 -27.969 1.00 58.69 94 ARG A C 1
ATOM 685 O O . ARG A 1 94 ? 19.534 -11.302 -28.153 1.00 58.69 94 ARG A O 1
ATOM 692 N N . GLY A 1 95 ? 17.546 -12.282 -28.630 1.00 45.72 95 GLY A N 1
ATOM 693 C CA . GLY A 1 95 ? 17.967 -13.021 -29.801 1.00 45.72 95 GLY A CA 1
ATOM 694 C C . GLY A 1 95 ? 18.682 -12.105 -30.785 1.00 45.72 95 GLY A C 1
ATOM 695 O O . GLY A 1 95 ? 18.368 -10.921 -30.903 1.00 45.72 95 GLY A O 1
ATOM 696 N N . ARG A 1 96 ? 19.667 -12.691 -31.457 1.00 55.12 96 ARG A N 1
ATOM 697 C CA . ARG A 1 96 ? 20.294 -12.184 -32.672 1.00 55.12 96 ARG A CA 1
ATOM 698 C C . ARG A 1 96 ? 19.185 -11.809 -33.666 1.00 55.12 96 ARG A C 1
ATOM 700 O O . ARG A 1 96 ? 18.693 -12.665 -34.386 1.00 55.12 96 ARG A O 1
ATOM 707 N N . GLY A 1 97 ? 18.753 -10.554 -33.624 1.00 51.38 97 GLY A N 1
ATOM 708 C CA . GLY A 1 97 ? 17.866 -9.932 -34.594 1.00 51.38 97 GLY A CA 1
ATOM 709 C C . GLY A 1 97 ? 18.728 -9.117 -35.540 1.00 51.38 97 GLY A C 1
ATOM 710 O O . GLY A 1 97 ? 19.177 -8.037 -35.176 1.00 51.38 97 GLY A O 1
ATOM 711 N N . GLU A 1 98 ? 19.046 -9.751 -36.662 1.00 55.56 98 GLU A N 1
ATOM 712 C CA . GLU A 1 98 ? 19.324 -9.202 -37.991 1.00 55.56 98 GLU A CA 1
ATOM 713 C C . GLU A 1 98 ? 19.772 -7.735 -38.044 1.00 55.56 98 GLU A C 1
ATOM 715 O O . GLU A 1 98 ? 19.012 -6.779 -37.898 1.00 55.56 98 GLU A O 1
ATOM 720 N N . GLU A 1 99 ? 21.071 -7.601 -38.282 1.00 49.38 99 GLU A N 1
ATOM 721 C CA . GLU A 1 99 ? 21.779 -6.389 -38.652 1.00 49.38 99 GLU A CA 1
ATOM 722 C C . GLU A 1 99 ? 21.029 -5.682 -39.788 1.00 49.38 99 GLU A C 1
ATOM 724 O O . GLU A 1 99 ? 20.900 -6.212 -40.889 1.00 49.38 99 GLU A O 1
ATOM 729 N N . GLY A 1 100 ? 20.515 -4.483 -39.512 1.00 47.38 100 GLY A N 1
ATOM 730 C CA . GLY A 1 100 ? 19.815 -3.668 -40.493 1.00 47.38 100 GLY A CA 1
ATOM 731 C C . GLY A 1 100 ? 20.698 -3.369 -41.705 1.00 47.38 100 GLY A C 1
ATOM 732 O O . GLY A 1 100 ? 21.589 -2.523 -41.661 1.00 47.38 100 GLY A O 1
ATOM 733 N N . GLU A 1 101 ? 20.374 -4.016 -42.817 1.00 56.81 101 GLU A N 1
ATOM 734 C CA . GLU A 1 101 ? 20.945 -3.861 -44.160 1.00 56.81 101 GLU A CA 1
ATOM 735 C C . GLU A 1 101 ? 20.784 -2.439 -44.757 1.00 56.81 101 GLU A C 1
ATOM 737 O O . GLU A 1 101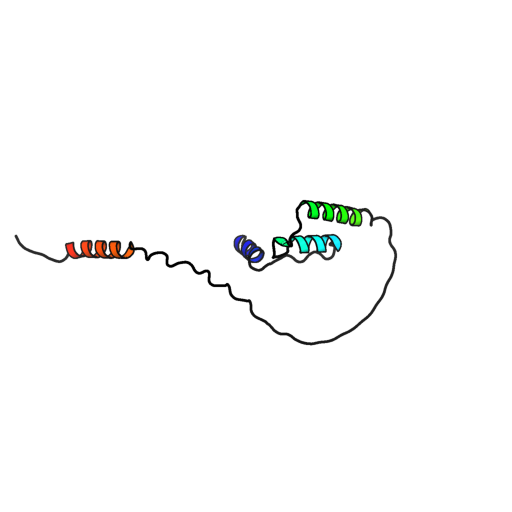 ? 21.232 -2.169 -45.873 1.00 56.81 101 GLU A O 1
ATOM 742 N N . GLY A 1 102 ? 20.169 -1.502 -44.025 1.00 57.47 102 GLY A N 1
ATOM 743 C CA . GLY A 1 102 ? 19.831 -0.155 -44.493 1.00 57.47 102 GLY A CA 1
ATOM 744 C C . GLY A 1 102 ? 21.003 0.830 -44.562 1.00 57.47 102 GLY A C 1
ATOM 745 O O . GLY A 1 102 ? 21.041 1.665 -45.464 1.00 57.47 102 GLY A O 1
ATOM 746 N N . GLU A 1 103 ? 22.000 0.731 -43.676 1.00 58.19 103 GLU A N 1
ATOM 747 C CA . GLU A 1 103 ? 23.091 1.726 -43.630 1.00 58.19 103 GLU A CA 1
ATOM 748 C C . GLU A 1 103 ? 24.096 1.553 -44.784 1.00 58.19 103 GLU A C 1
ATOM 750 O O . GLU A 1 103 ? 24.650 2.522 -45.312 1.00 58.19 103 GLU A O 1
ATOM 755 N N . ARG A 1 104 ? 24.264 0.312 -45.262 1.00 60.19 104 ARG A N 1
ATOM 756 C CA . ARG A 1 104 ? 25.111 0.010 -46.427 1.00 60.19 104 ARG A CA 1
ATOM 757 C C . ARG A 1 104 ? 24.542 0.631 -47.707 1.00 60.19 104 ARG A C 1
ATOM 759 O O . ARG A 1 104 ? 25.309 1.128 -48.533 1.00 60.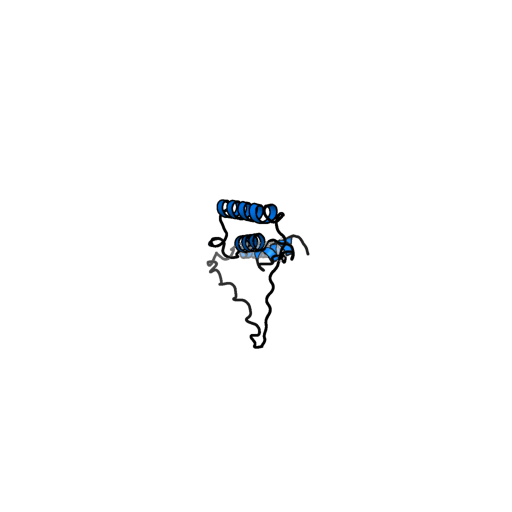19 104 ARG A O 1
ATOM 766 N N . GLN A 1 105 ? 23.215 0.656 -47.853 1.00 60.31 105 GLN A N 1
ATOM 767 C CA . GLN A 1 105 ? 22.553 1.210 -49.038 1.00 60.31 105 GLN A CA 1
ATOM 768 C C . GLN A 1 105 ? 22.637 2.746 -49.091 1.00 60.31 105 GLN A C 1
ATOM 770 O O . GLN A 1 105 ? 22.846 3.302 -50.174 1.00 60.31 105 GLN A O 1
ATOM 775 N N . ASP A 1 106 ? 22.562 3.444 -47.949 1.00 60.78 106 ASP A N 1
ATOM 776 C CA . ASP A 1 106 ? 22.693 4.912 -47.917 1.00 60.78 106 ASP A CA 1
ATOM 777 C C . ASP A 1 106 ? 24.136 5.373 -48.191 1.00 60.78 106 ASP A C 1
ATOM 779 O O . ASP A 1 106 ? 24.374 6.283 -48.994 1.00 60.78 106 ASP A O 1
ATOM 783 N N . ALA A 1 107 ? 25.129 4.668 -47.635 1.00 64.75 107 ALA A N 1
ATOM 784 C CA . ALA A 1 107 ? 26.538 4.925 -47.934 1.00 64.75 107 ALA A CA 1
ATOM 785 C C . ALA A 1 107 ? 26.866 4.720 -49.429 1.00 64.75 107 ALA A C 1
ATOM 787 O O . ALA A 1 107 ? 27.629 5.499 -50.015 1.00 64.75 107 ALA A O 1
ATOM 788 N N . GLN A 1 108 ? 26.260 3.712 -50.071 1.00 65.56 108 GLN A N 1
ATOM 789 C CA . GLN A 1 108 ? 26.438 3.449 -51.502 1.00 65.56 108 GLN A CA 1
ATOM 790 C C . GLN A 1 108 ? 25.752 4.513 -52.378 1.00 65.56 108 GLN A C 1
ATOM 792 O O . GLN A 1 108 ? 26.351 4.968 -53.356 1.00 65.56 108 GLN A O 1
ATOM 797 N N . ARG A 1 109 ? 24.559 5.000 -51.996 1.00 64.88 109 ARG A N 1
ATOM 798 C CA . ARG A 1 109 ? 23.889 6.136 -52.666 1.00 64.88 109 ARG A CA 1
ATOM 799 C C . ARG A 1 109 ? 24.692 7.432 -52.567 1.00 64.88 109 ARG A C 1
ATOM 801 O O . ARG A 1 109 ? 24.831 8.139 -53.566 1.00 64.88 109 ARG A O 1
ATOM 808 N N . ARG A 1 110 ? 25.272 7.729 -51.401 1.00 64.94 110 ARG A N 1
ATOM 809 C CA . ARG A 1 110 ? 26.116 8.920 -51.194 1.00 64.94 110 ARG A CA 1
ATOM 810 C C . ARG A 1 110 ? 27.408 8.872 -52.011 1.00 64.94 110 ARG A C 1
ATOM 812 O O . ARG A 1 110 ? 27.795 9.881 -52.598 1.00 64.94 110 ARG A O 1
ATOM 819 N N . ARG A 1 111 ? 28.045 7.699 -52.124 1.00 63.53 111 ARG A N 1
ATOM 820 C CA . ARG A 1 111 ? 29.202 7.505 -53.018 1.00 63.53 111 ARG A CA 1
ATOM 821 C C . ARG A 1 111 ? 28.823 7.672 -54.491 1.00 63.53 111 ARG A C 1
ATOM 823 O O . ARG A 1 111 ? 29.518 8.394 -55.201 1.00 63.53 111 ARG A O 1
ATOM 830 N N . ALA A 1 112 ? 27.710 7.089 -54.944 1.00 62.91 112 ALA A N 1
ATOM 831 C CA . ALA A 1 112 ? 27.243 7.252 -56.324 1.00 62.91 112 ALA A CA 1
ATOM 832 C C . ALA A 1 112 ? 26.943 8.724 -56.675 1.00 62.91 112 ALA A C 1
ATOM 834 O O . ALA A 1 112 ? 27.290 9.179 -57.763 1.00 62.91 112 ALA A O 1
ATOM 835 N N . ALA A 1 113 ? 26.374 9.492 -55.739 1.00 60.50 113 ALA A N 1
ATOM 836 C CA . ALA A 1 113 ? 26.127 10.920 -55.932 1.00 60.50 113 ALA A CA 1
ATOM 837 C C . ALA A 1 113 ? 27.431 11.732 -56.046 1.00 60.50 113 ALA A C 1
ATOM 839 O O . ALA A 1 113 ? 27.544 12.584 -56.926 1.00 60.50 113 ALA A O 1
ATOM 840 N N . HIS A 1 114 ? 28.442 11.438 -55.220 1.00 58.66 114 HIS A N 1
ATOM 841 C CA . HIS A 1 114 ? 29.711 12.175 -55.254 1.00 58.66 114 HIS A CA 1
ATOM 842 C C . HIS A 1 114 ? 30.621 11.815 -56.434 1.00 58.66 114 HIS A C 1
ATOM 844 O O . HIS A 1 114 ? 31.374 12.668 -56.904 1.00 58.66 114 HIS A O 1
ATOM 850 N N . THR A 1 115 ? 30.525 10.591 -56.960 1.00 59.38 115 THR A N 1
ATOM 851 C CA . THR A 1 115 ? 31.303 10.164 -58.140 1.00 59.38 115 THR A CA 1
ATOM 852 C C . THR A 1 115 ? 30.798 10.821 -59.431 1.00 59.38 115 THR A C 1
ATOM 854 O O . THR A 1 115 ? 31.510 10.860 -60.425 1.00 59.38 115 THR A O 1
ATOM 857 N N . ARG A 1 116 ? 29.594 11.414 -59.420 1.00 58.69 116 ARG A N 1
ATOM 858 C CA . ARG A 1 116 ? 29.039 12.147 -60.568 1.00 58.69 116 ARG A CA 1
ATOM 859 C C . ARG A 1 116 ? 29.649 13.540 -60.771 1.00 58.69 116 ARG A C 1
ATOM 861 O O . ARG A 1 116 ? 29.360 14.169 -61.780 1.00 58.69 116 ARG A O 1
ATOM 868 N N . GLN A 1 117 ? 30.452 14.036 -59.822 1.00 60.44 117 GLN A N 1
ATOM 869 C CA . GLN A 1 117 ? 30.959 15.413 -59.848 1.00 60.44 117 GLN A CA 1
ATOM 870 C C . GLN A 1 117 ? 32.483 15.529 -60.019 1.00 60.44 117 GLN A C 1
ATOM 872 O O . GLN A 1 117 ? 32.998 16.641 -60.096 1.00 60.44 117 GLN A O 1
ATOM 877 N N . ARG A 1 118 ? 33.219 14.412 -60.118 1.00 62.00 118 ARG A N 1
ATOM 878 C CA . ARG A 1 118 ? 34.650 14.409 -60.474 1.00 62.00 118 ARG A CA 1
ATOM 879 C C . ARG A 1 118 ? 34.969 13.226 -61.400 1.00 62.00 118 ARG A C 1
ATOM 881 O O . ARG A 1 118 ? 35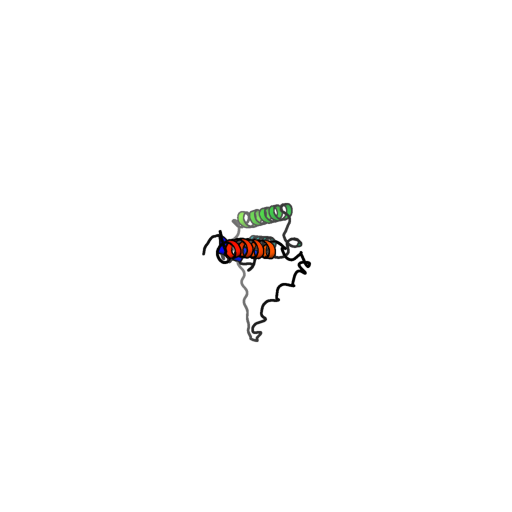.054 12.100 -60.924 1.00 62.00 118 ARG A O 1
ATOM 888 N N . GLY A 1 119 ? 35.132 13.517 -62.694 1.00 47.03 119 GLY A N 1
ATOM 889 C CA . GLY A 1 119 ? 35.443 12.577 -63.785 1.00 47.03 119 GLY A CA 1
ATOM 890 C C . GLY A 1 119 ? 34.492 12.778 -64.981 1.00 47.03 119 GLY A C 1
ATOM 891 O O . GLY A 1 119 ? 33.472 12.101 -65.009 1.00 47.03 119 GLY A O 1
ATOM 892 N N . ASP A 1 120 ? 34.581 13.856 -65.783 1.00 50.31 120 ASP A N 1
ATOM 893 C CA . ASP A 1 120 ? 35.439 14.048 -66.997 1.00 50.31 120 ASP A CA 1
ATOM 894 C C . ASP A 1 120 ? 35.213 12.978 -68.097 1.00 50.31 120 ASP A C 1
ATOM 896 O O . ASP A 1 120 ? 34.906 11.848 -67.718 1.00 50.31 120 ASP A O 1
ATOM 900 N N . PRO A 1 121 ? 35.434 13.189 -69.423 1.00 53.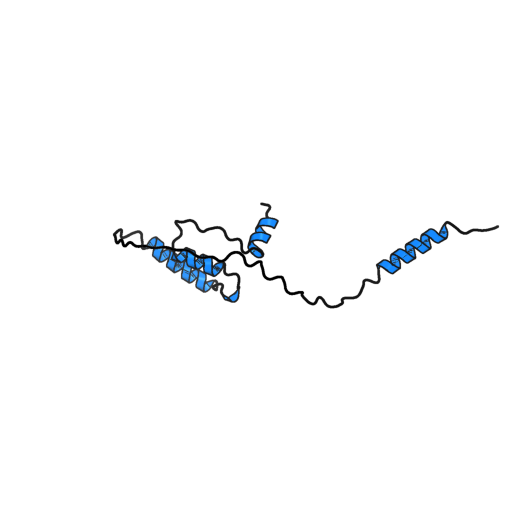69 121 PRO A N 1
ATOM 901 C CA . PRO A 1 121 ? 35.826 14.383 -70.200 1.00 53.69 121 PRO A CA 1
ATOM 902 C C . PRO A 1 121 ? 35.101 14.525 -71.585 1.00 53.69 121 PRO A C 1
ATOM 904 O O . PRO A 1 121 ? 34.274 13.704 -71.968 1.00 53.69 121 PRO A O 1
ATOM 907 N N . ALA A 1 122 ? 35.487 15.546 -72.363 1.00 47.78 122 ALA A N 1
ATOM 908 C CA . ALA A 1 122 ? 35.480 15.617 -73.840 1.00 47.78 122 ALA A CA 1
ATOM 909 C C . ALA A 1 122 ? 34.160 15.448 -74.637 1.00 47.78 122 ALA A C 1
ATOM 911 O O . ALA A 1 122 ? 33.751 14.337 -74.970 1.00 47.78 122 ALA A O 1
ATOM 912 N N . ARG A 1 123 ? 33.627 16.570 -75.144 1.00 43.72 123 ARG A N 1
ATOM 913 C CA . ARG A 1 123 ? 33.588 16.868 -76.591 1.00 43.72 123 ARG A CA 1
ATOM 914 C C . ARG A 1 123 ? 33.325 18.350 -76.835 1.00 43.72 123 ARG A C 1
ATOM 916 O O . ARG A 1 123 ? 32.485 18.915 -76.106 1.00 43.72 123 ARG A O 1
#

InterPro domains:
  IPR001245 Serine-threonine/tyrosine-protein kinase, catalytic domain [PF07714] (7-50)
  IPR011009 Protein kinase-like domain superfamily [SSF56112] (8-53)
  IPR051681 Serine/Threonine Kinases and Pseudokinases [PTHR44329] (3-58)

Solvent-accessible surface area (backbone atoms only — not comparable to full-atom values): 8417 Å² total; per-residue (Å²): 134,54,73,66,56,50,52,46,35,39,76,75,65,66,55,69,82,82,78,64,91,87,55,55,70,67,50,51,52,52,52,53,37,64,64,40,85,57,70,85,69,28,67,52,70,71,54,49,53,54,51,51,54,49,43,53,44,54,67,66,57,60,79,67,78,88,82,90,84,90,85,87,89,82,90,80,89,89,82,86,81,81,85,82,81,82,86,74,81,78,82,76,84,73,69,94,73,76,81,73,72,61,62,64,55,53,56,51,50,54,50,58,60,58,54,73,76,65,78,86,82,92,134

Secondary structure (DSSP, 8-state):
--HHHHHHHHHHS---PPPPTTS-HHHHHHHHHHT-SSGGGSPPHHHHHHHHHHHHHHHHHTTS--------------------PPPPPP----------THHHHHHHHHHHHHHTTS-----

Nearest PDB structures (foldseek):
  6yi8-assembly2_B  TM=7.521E-01  e=4.910E-04  Homo sapiens
  4tyj-assembly1_A  TM=7.619E-01  e=5.237E-04  Homo sapiens
  3dk6-assembly2_B  TM=7.688E-01  e=1.694E-02  Mus musculus
  9fpd-assembly1_A  TM=8.425E-01  e=9.635E-02  Homo sapiens
  5e7r-assembly1_A  TM=8.217E-01  e=9.635E-02  Homo sapiens

Radius of gyration: 32.31 Å; Cα contacts (8 Å, |Δi|>4): 27; chains: 1; bounding box: 52×30×108 Å